Protein AF-A0A962PXT6-F1 (afdb_monomer_lite)

pLDDT: mean 88.49, std 9.6, range [44.69, 97.06]

Sequence (122 aa):
MESLTVADALELIRLNEEAMSTQFETWLTITFATIVSVFVGKHLINRVIKWLVTLLYLLASLMVVAMSIYLAENNARIITDLATRGVEVSGPVFAGIVAFILFISGVGTTIYFIHMDWEKTA

Foldseek 3Di:
DPPQDPVRLVVLLVVLVVVLVVLLVVLVVLLVVLLVCCVVCVVVDDPVNLVVSLVVNVVSLVVSVVSNVVSVVVNVVSQVVVVVVVDHDDDPVVVVVVSVVVSVVSSVVSNCSSPDDVVVVD

Radius of gyration: 19.48 Å; chains: 1; bounding box: 42×25×58 Å

Structure (mmCIF, N/CA/C/O backbone):
data_AF-A0A962PXT6-F1
#
_entry.id   AF-A0A962PXT6-F1
#
loop_
_atom_site.group_PDB
_atom_site.id
_atom_site.type_symbol
_atom_site.label_atom_id
_atom_site.label_alt_id
_atom_site.label_comp_id
_atom_site.label_asym_id
_atom_site.label_entity_id
_atom_site.label_seq_id
_atom_site.pdbx_PDB_ins_code
_atom_site.Cartn_x
_atom_site.Cartn_y
_atom_site.Cartn_z
_atom_site.occupancy
_atom_site.B_iso_or_equiv
_atom_site.auth_seq_id
_atom_site.auth_comp_id
_atom_site.auth_asym_id
_atom_site.auth_atom_id
_atom_site.pdbx_PDB_model_num
ATOM 1 N N . MET A 1 1 ? -9.715 13.659 30.406 1.00 44.69 1 MET A N 1
ATOM 2 C CA . MET A 1 1 ? -10.094 13.444 28.996 1.00 44.69 1 MET A CA 1
ATOM 3 C C . MET A 1 1 ? -11.588 13.215 28.994 1.00 44.69 1 MET A C 1
ATOM 5 O O . MET A 1 1 ? -12.024 12.348 29.741 1.00 44.69 1 MET A O 1
ATOM 9 N N . GLU A 1 2 ? -12.361 14.029 28.273 1.00 51.75 2 GLU A N 1
ATOM 10 C CA . GLU A 1 2 ? -13.769 13.704 28.008 1.00 51.75 2 GLU A CA 1
ATOM 11 C C . GLU A 1 2 ? -13.828 12.304 27.397 1.00 51.75 2 GLU A C 1
ATOM 13 O O . GLU A 1 2 ? -13.069 11.991 26.477 1.00 51.75 2 GLU A O 1
ATOM 18 N N . SER A 1 3 ? -14.657 11.428 27.961 1.00 65.31 3 SER A N 1
ATOM 19 C CA . SER A 1 3 ? -14.867 10.111 27.379 1.00 65.31 3 SER A CA 1
ATOM 20 C C . SER A 1 3 ? -15.574 10.303 26.041 1.00 65.31 3 SER A C 1
ATOM 22 O O . SER A 1 3 ? -16.706 10.784 26.031 1.00 65.31 3 SER A O 1
ATOM 24 N N . LEU A 1 4 ? -14.922 9.917 24.940 1.00 72.94 4 LEU A N 1
ATOM 25 C CA . LEU A 1 4 ? -15.546 9.840 23.613 1.00 72.94 4 LEU A CA 1
ATOM 26 C C . LEU A 1 4 ? -16.909 9.159 23.723 1.00 72.94 4 LEU A C 1
ATOM 28 O O . LEU A 1 4 ? -17.011 8.124 24.389 1.00 72.94 4 LEU A O 1
ATOM 32 N N . THR A 1 5 ? -17.950 9.701 23.097 1.00 86.56 5 THR A N 1
ATOM 33 C CA . THR A 1 5 ? -19.214 8.968 23.017 1.00 86.56 5 THR A CA 1
ATOM 34 C C . THR A 1 5 ? -19.040 7.758 22.092 1.00 86.56 5 THR A C 1
ATOM 36 O O . THR A 1 5 ? -18.107 7.696 21.290 1.00 86.56 5 THR A O 1
ATOM 39 N N . VAL A 1 6 ? -19.921 6.757 22.198 1.00 83.62 6 VAL A N 1
ATOM 40 C CA . VAL A 1 6 ? -19.869 5.582 21.302 1.00 83.62 6 VAL A CA 1
ATOM 41 C C . VAL A 1 6 ? -20.009 6.008 19.835 1.00 83.62 6 VAL A C 1
ATOM 43 O O . VAL A 1 6 ? -19.356 5.433 18.969 1.00 83.62 6 VAL A O 1
ATOM 46 N N . ALA A 1 7 ? -20.823 7.035 19.568 1.00 86.12 7 ALA A N 1
ATOM 47 C CA . ALA A 1 7 ? -20.987 7.596 18.232 1.00 86.12 7 ALA A CA 1
ATOM 48 C C . ALA A 1 7 ? -19.670 8.191 17.706 1.00 86.12 7 ALA A C 1
ATOM 50 O O . ALA A 1 7 ? -19.234 7.799 16.626 1.00 86.12 7 ALA A O 1
ATOM 51 N N . ASP A 1 8 ? -18.996 9.029 18.501 1.00 88.44 8 ASP A N 1
ATOM 52 C CA . ASP A 1 8 ? -17.722 9.654 18.107 1.00 88.44 8 ASP A CA 1
ATOM 53 C C . ASP A 1 8 ? -16.623 8.606 17.875 1.00 88.44 8 ASP A C 1
ATOM 55 O O . ASP A 1 8 ? -15.837 8.695 16.936 1.00 88.44 8 ASP A O 1
ATOM 59 N N . ALA A 1 9 ? -16.571 7.571 18.717 1.00 86.75 9 ALA A N 1
ATOM 60 C CA . ALA A 1 9 ? -15.597 6.491 18.587 1.00 86.75 9 ALA A CA 1
ATOM 61 C C . ALA A 1 9 ? -15.794 5.681 17.292 1.00 86.75 9 ALA A C 1
ATOM 63 O O . ALA A 1 9 ? -14.820 5.344 16.618 1.00 86.75 9 ALA A O 1
ATOM 64 N N . LEU A 1 10 ? -17.045 5.390 16.921 1.00 86.94 10 LEU A N 1
ATOM 65 C CA . LEU A 1 10 ? -17.363 4.718 15.658 1.00 86.94 10 LEU A CA 1
ATOM 66 C C . LEU A 1 10 ? -17.082 5.611 14.444 1.00 86.94 10 LEU A C 1
ATOM 68 O O . LEU A 1 10 ? -16.630 5.110 13.415 1.00 86.94 10 LEU A O 1
ATOM 72 N N . GLU A 1 11 ? -17.320 6.918 14.555 1.00 89.56 11 GLU A N 1
ATOM 73 C CA . GLU A 1 11 ? -16.974 7.884 13.511 1.00 89.56 11 GLU A CA 1
ATOM 74 C C . GLU A 1 11 ? -15.460 7.931 13.275 1.00 89.56 11 GLU A C 1
ATOM 76 O O . GLU A 1 11 ? -15.016 7.817 12.134 1.00 89.56 11 GLU A O 1
ATOM 81 N N . LEU A 1 12 ? -14.656 7.980 14.341 1.00 89.56 12 LEU A N 1
ATOM 82 C CA . LEU A 1 12 ? -13.194 7.935 14.244 1.00 89.56 12 LEU A CA 1
ATOM 83 C C . LEU A 1 12 ? -12.684 6.649 13.581 1.00 89.56 12 LEU A C 1
ATOM 85 O O . LEU A 1 12 ? -11.765 6.709 12.764 1.00 89.56 12 LEU A O 1
ATOM 89 N N . ILE A 1 13 ? -13.283 5.494 13.894 1.00 89.06 13 ILE A N 1
ATOM 90 C CA . ILE A 1 13 ? -12.936 4.226 13.234 1.00 89.06 13 ILE A CA 1
ATOM 91 C C . ILE A 1 13 ? -13.218 4.314 11.731 1.00 89.06 13 ILE A C 1
ATOM 93 O O . ILE A 1 13 ? -12.344 3.976 10.933 1.00 89.06 13 ILE A O 1
ATOM 97 N N . ARG A 1 14 ? -14.395 4.817 11.336 1.00 89.44 14 ARG A N 1
ATOM 98 C CA . ARG A 1 14 ? -14.772 4.962 9.920 1.00 89.44 14 ARG A CA 1
ATOM 99 C C . ARG A 1 14 ? -13.862 5.928 9.167 1.00 89.44 14 ARG A C 1
ATOM 101 O O . ARG A 1 14 ? -13.456 5.618 8.053 1.00 89.44 14 ARG A O 1
ATOM 108 N N . LEU A 1 15 ? -13.495 7.053 9.779 1.00 92.12 15 LEU A N 1
ATOM 109 C CA . LEU A 1 15 ? -12.545 8.004 9.193 1.00 92.12 15 LEU A CA 1
ATOM 110 C C . LEU A 1 15 ? -11.169 7.362 8.969 1.00 92.12 15 LEU A C 1
ATOM 112 O O . LEU A 1 15 ? -10.545 7.574 7.929 1.00 92.12 15 LEU A O 1
ATOM 116 N N . ASN A 1 16 ? -10.701 6.538 9.911 1.00 91.81 16 ASN A N 1
ATOM 117 C CA . ASN A 1 16 ? -9.449 5.802 9.745 1.00 91.81 16 ASN A CA 1
ATOM 118 C C . ASN A 1 16 ? -9.553 4.746 8.632 1.00 91.81 16 ASN A C 1
ATOM 120 O O . ASN A 1 16 ? -8.615 4.596 7.853 1.00 91.81 16 ASN A O 1
ATOM 124 N N . GLU A 1 17 ? -10.680 4.037 8.525 1.00 89.81 17 GLU A N 1
ATOM 125 C CA . GLU A 1 17 ? -10.930 3.073 7.443 1.00 89.81 17 GLU A CA 1
ATOM 126 C C . GLU A 1 17 ? -10.948 3.750 6.061 1.00 89.81 17 GLU A C 1
ATOM 128 O O . GLU A 1 17 ? -10.315 3.261 5.123 1.00 89.81 17 GLU A O 1
ATOM 133 N N . GLU A 1 18 ? -11.596 4.909 5.937 1.00 92.12 18 GLU A N 1
ATOM 134 C CA . GLU A 1 18 ? -11.613 5.708 4.706 1.00 92.12 18 GLU A CA 1
ATOM 135 C C . GLU A 1 18 ? -10.209 6.210 4.333 1.00 92.12 18 GLU A C 1
ATOM 137 O O . GLU A 1 18 ? -9.785 6.115 3.174 1.00 92.12 18 GLU A O 1
ATOM 142 N N . ALA A 1 19 ? -9.441 6.671 5.324 1.00 91.56 19 ALA A N 1
ATOM 143 C CA . ALA A 1 19 ? -8.055 7.075 5.128 1.00 91.56 19 ALA A CA 1
ATOM 144 C C . ALA A 1 19 ? -7.177 5.903 4.656 1.00 91.56 19 ALA A C 1
ATOM 146 O O . ALA A 1 19 ? -6.359 6.080 3.750 1.00 91.56 19 ALA A O 1
ATOM 147 N N . MET A 1 20 ? -7.362 4.702 5.215 1.00 90.88 20 MET A N 1
ATOM 148 C CA . MET A 1 20 ? -6.667 3.492 4.759 1.00 90.88 20 MET A CA 1
ATOM 149 C C . MET A 1 20 ? -7.029 3.143 3.309 1.00 90.88 20 MET A C 1
ATOM 151 O O . MET A 1 20 ? -6.130 2.859 2.515 1.00 90.88 20 MET A O 1
ATOM 155 N N . SER A 1 21 ? -8.312 3.213 2.936 1.00 91.38 21 SER A N 1
ATOM 156 C CA . SER A 1 21 ? -8.757 2.959 1.555 1.00 91.38 21 SER A CA 1
ATOM 157 C C . SER A 1 21 ? -8.122 3.942 0.571 1.00 91.38 21 SER A C 1
ATOM 159 O O . SER A 1 21 ? -7.539 3.537 -0.434 1.00 91.38 21 SER A O 1
ATOM 161 N N . THR A 1 22 ? -8.135 5.232 0.907 1.00 93.94 22 THR A N 1
ATOM 162 C CA . THR A 1 22 ? -7.550 6.297 0.077 1.00 93.94 22 THR A CA 1
ATOM 163 C C . THR A 1 22 ? -6.046 6.099 -0.132 1.00 93.94 22 THR A C 1
ATOM 165 O O . THR A 1 22 ? -5.523 6.268 -1.238 1.00 93.94 22 THR A O 1
ATOM 168 N N . GLN A 1 23 ? -5.320 5.711 0.919 1.00 92.25 23 GLN A N 1
ATOM 169 C CA . GLN A 1 23 ? -3.891 5.410 0.814 1.00 92.25 23 GLN A CA 1
ATOM 170 C C . GLN A 1 23 ? -3.624 4.196 -0.075 1.00 92.25 23 GLN A C 1
ATOM 172 O O . GLN A 1 23 ? -2.675 4.211 -0.862 1.00 92.25 23 GLN A O 1
ATOM 177 N N . PHE A 1 24 ? -4.463 3.165 0.017 1.00 92.62 24 PHE A N 1
ATOM 178 C CA . PHE A 1 24 ? -4.346 1.980 -0.822 1.00 92.62 24 PHE A CA 1
ATOM 179 C C . PHE A 1 24 ? -4.596 2.299 -2.306 1.00 92.62 24 PHE A C 1
ATOM 181 O O . PHE A 1 24 ? -3.816 1.889 -3.165 1.00 92.62 24 PHE A O 1
ATOM 188 N N . GLU A 1 25 ? -5.613 3.103 -2.619 1.00 94.12 25 GLU A N 1
ATOM 189 C CA . GLU A 1 25 ? -5.883 3.592 -3.980 1.00 94.12 25 GLU A CA 1
ATOM 190 C C . GLU A 1 25 ? -4.744 4.463 -4.527 1.00 94.12 25 GLU A C 1
ATOM 192 O O . GLU A 1 25 ? -4.327 4.329 -5.684 1.00 94.12 25 GLU A O 1
ATOM 197 N N . THR A 1 26 ? -4.178 5.320 -3.676 1.00 94.12 26 THR A N 1
ATOM 198 C CA . THR A 1 26 ? -3.000 6.129 -4.014 1.00 94.12 26 THR A CA 1
ATOM 199 C C . THR A 1 26 ? -1.805 5.232 -4.340 1.00 94.12 26 THR A C 1
ATOM 201 O O . THR A 1 26 ? -1.124 5.435 -5.347 1.00 94.12 26 THR A O 1
ATOM 204 N N . TRP A 1 27 ? -1.568 4.197 -3.532 1.00 96.00 27 TRP A N 1
ATOM 205 C CA . TRP A 1 27 ? -0.508 3.221 -3.770 1.00 96.00 27 TRP A CA 1
ATOM 206 C C . TRP A 1 27 ? -0.709 2.445 -5.079 1.00 96.00 27 TRP A C 1
ATOM 208 O O . TRP A 1 27 ? 0.248 2.285 -5.844 1.00 96.00 27 TRP A O 1
ATOM 218 N N . LEU A 1 28 ? -1.937 2.018 -5.392 1.00 94.69 28 LEU A N 1
ATOM 219 C CA . LEU A 1 28 ? -2.263 1.392 -6.679 1.00 94.69 28 LEU A CA 1
ATOM 220 C C . LEU A 1 28 ? -1.968 2.339 -7.847 1.00 94.69 28 LEU A C 1
ATOM 222 O O . LEU A 1 28 ? -1.364 1.931 -8.838 1.00 94.69 28 LEU A O 1
ATOM 226 N N . THR A 1 29 ? -2.322 3.615 -7.715 1.00 95.62 29 THR A N 1
ATOM 227 C CA . THR A 1 29 ? -2.055 4.636 -8.737 1.00 95.62 29 THR A CA 1
ATOM 228 C C . THR A 1 29 ? -0.556 4.807 -8.981 1.00 95.62 29 THR A C 1
ATOM 230 O O . THR A 1 29 ? -0.112 4.764 -10.128 1.00 95.62 29 THR A O 1
ATOM 233 N N . ILE A 1 30 ? 0.247 4.928 -7.916 1.00 94.25 30 ILE A N 1
ATOM 234 C CA . ILE A 1 30 ? 1.716 4.997 -8.005 1.00 94.25 30 ILE A CA 1
ATOM 235 C C . ILE A 1 30 ? 2.277 3.736 -8.669 1.00 94.25 30 ILE A C 1
ATOM 237 O O . ILE A 1 30 ? 3.161 3.821 -9.522 1.00 94.25 30 ILE A O 1
ATOM 241 N N . THR A 1 31 ? 1.748 2.569 -8.305 1.00 95.12 31 THR A N 1
ATOM 242 C CA . THR A 1 31 ? 2.136 1.264 -8.852 1.00 95.12 31 THR A CA 1
ATOM 243 C C . THR A 1 31 ? 1.910 1.209 -10.363 1.00 95.12 31 THR A C 1
ATOM 245 O O . THR A 1 31 ? 2.856 0.978 -11.120 1.00 95.12 31 THR A O 1
ATOM 248 N N . PHE A 1 32 ? 0.699 1.519 -10.833 1.00 94.44 32 PHE A N 1
ATOM 249 C CA . PHE A 1 32 ? 0.395 1.559 -12.264 1.00 94.44 32 PHE A CA 1
ATOM 250 C C . PHE A 1 32 ? 1.209 2.621 -13.006 1.00 94.44 32 PHE A C 1
ATOM 252 O O . PHE A 1 32 ? 1.771 2.330 -14.062 1.00 94.44 32 PHE A O 1
ATOM 259 N N . ALA A 1 33 ? 1.333 3.827 -12.447 1.00 94.88 33 ALA A N 1
ATOM 260 C CA . ALA A 1 33 ? 2.131 4.895 -13.040 1.00 94.88 33 ALA A CA 1
ATOM 261 C C . ALA A 1 33 ? 3.604 4.488 -13.193 1.00 94.88 33 ALA A C 1
ATOM 263 O O . ALA A 1 33 ? 4.216 4.767 -14.225 1.00 94.88 33 ALA A O 1
ATOM 264 N N . THR A 1 34 ? 4.160 3.779 -12.207 1.00 94.81 34 THR A N 1
ATOM 265 C CA . THR A 1 34 ? 5.533 3.259 -12.248 1.00 94.81 34 THR A CA 1
ATOM 266 C C . THR A 1 34 ? 5.689 2.226 -13.360 1.00 94.81 34 THR A C 1
ATOM 268 O O . THR A 1 34 ? 6.594 2.356 -14.182 1.00 94.81 34 THR A O 1
ATOM 271 N N . ILE A 1 35 ? 4.781 1.247 -13.449 1.00 93.56 35 ILE A N 1
ATOM 272 C CA . ILE A 1 35 ? 4.798 0.217 -14.501 1.00 93.56 35 ILE A CA 1
ATOM 273 C C . ILE A 1 35 ? 4.734 0.856 -15.895 1.00 93.56 35 ILE A C 1
ATOM 275 O O . ILE A 1 35 ? 5.562 0.550 -16.755 1.00 93.56 35 ILE A O 1
ATOM 279 N N . VAL A 1 36 ? 3.792 1.778 -16.115 1.00 93.44 36 VAL A N 1
ATOM 280 C CA . VAL A 1 36 ? 3.631 2.473 -17.402 1.00 93.44 36 VAL A CA 1
ATOM 281 C C . VAL A 1 36 ? 4.868 3.309 -17.733 1.00 93.44 36 VAL A C 1
ATOM 283 O O . VAL A 1 36 ? 5.366 3.244 -18.856 1.00 93.44 36 VAL A O 1
ATOM 286 N N . SER A 1 37 ? 5.412 4.0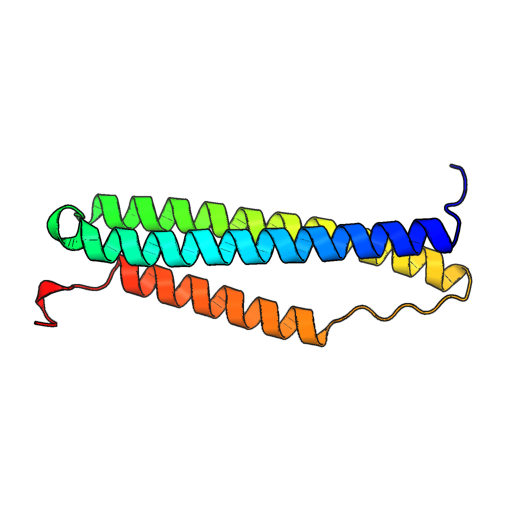48 -16.765 1.00 91.25 37 SER A N 1
ATOM 287 C CA . SER A 1 37 ? 6.592 4.899 -16.974 1.00 91.25 37 SER A CA 1
ATOM 288 C C . SER A 1 37 ? 7.834 4.084 -17.326 1.00 91.25 37 SER A C 1
ATOM 290 O O . SER A 1 37 ? 8.576 4.452 -18.237 1.00 91.25 37 SER A O 1
ATOM 292 N N . VAL A 1 38 ? 8.044 2.950 -16.652 1.00 91.31 38 VAL A N 1
ATOM 293 C CA . VAL A 1 38 ? 9.137 2.015 -16.956 1.00 91.31 38 VAL A CA 1
ATOM 294 C C . VAL A 1 38 ? 8.983 1.442 -18.360 1.00 91.31 38 VAL A C 1
ATOM 296 O O . VAL A 1 38 ? 9.959 1.372 -19.103 1.00 91.31 38 VAL A O 1
ATOM 299 N N . PHE A 1 39 ? 7.766 1.051 -18.739 1.00 89.62 39 PHE A N 1
ATOM 300 C CA . PHE A 1 39 ? 7.493 0.495 -20.059 1.00 89.62 39 PHE A CA 1
ATOM 301 C C . PHE A 1 39 ? 7.747 1.511 -21.182 1.00 89.62 39 PHE A C 1
ATOM 303 O O . PHE A 1 39 ? 8.445 1.205 -22.151 1.00 89.62 39 PHE A O 1
ATOM 310 N N . VAL A 1 40 ? 7.223 2.732 -21.044 1.00 89.94 40 VAL A N 1
ATOM 311 C CA . VAL A 1 40 ? 7.386 3.813 -22.031 1.00 89.94 40 VAL A CA 1
ATOM 312 C C . VAL A 1 40 ? 8.848 4.268 -22.107 1.00 89.94 40 VAL A C 1
ATOM 314 O O . VAL A 1 40 ? 9.407 4.428 -23.194 1.00 89.94 40 VAL A O 1
ATOM 317 N N . GLY A 1 41 ? 9.500 4.421 -20.954 1.00 85.81 41 GLY A N 1
ATOM 318 C CA . GLY A 1 41 ? 10.882 4.877 -20.823 1.00 85.81 41 GLY A CA 1
ATOM 319 C C . GLY A 1 41 ? 11.943 3.788 -20.983 1.00 85.81 41 GLY A C 1
ATOM 320 O O . GLY A 1 41 ? 13.114 4.061 -20.726 1.00 85.81 41 GLY A O 1
ATOM 321 N N . LYS A 1 42 ? 11.585 2.565 -21.403 1.00 85.69 42 LYS A N 1
ATOM 322 C CA . LYS A 1 42 ? 12.481 1.391 -21.383 1.00 85.69 42 LYS A CA 1
ATOM 323 C C . LYS A 1 42 ? 13.833 1.587 -22.083 1.00 85.69 42 LYS A C 1
ATOM 325 O O . LYS A 1 42 ? 14.811 0.970 -21.689 1.00 85.69 42 LYS A O 1
ATOM 330 N N . HIS A 1 43 ? 13.893 2.462 -23.087 1.00 84.31 43 HIS A N 1
ATOM 331 C CA . HIS A 1 43 ? 15.101 2.779 -23.857 1.00 84.31 43 HIS A CA 1
ATOM 332 C C . HIS A 1 43 ? 16.029 3.802 -23.169 1.00 84.31 43 HIS A C 1
ATOM 334 O O . HIS A 1 43 ? 17.189 3.930 -23.546 1.00 84.31 43 HIS A O 1
ATOM 340 N N . LEU A 1 44 ? 15.533 4.530 -22.163 1.00 83.62 44 LEU A N 1
ATOM 341 C CA . LEU A 1 44 ? 16.283 5.530 -21.388 1.00 83.62 44 LEU A CA 1
ATOM 342 C C . LEU A 1 44 ? 16.764 4.979 -20.038 1.00 83.62 44 LEU A C 1
ATOM 344 O O . LEU A 1 44 ? 17.629 5.566 -19.387 1.00 83.62 44 LEU A O 1
ATOM 348 N N . ILE A 1 45 ? 16.189 3.861 -19.592 1.00 84.12 45 ILE A N 1
ATOM 349 C CA . ILE A 1 45 ? 16.414 3.299 -18.263 1.00 84.12 45 ILE A CA 1
ATOM 350 C C . ILE A 1 45 ? 17.638 2.375 -18.282 1.00 84.12 45 ILE A C 1
ATOM 352 O O . ILE A 1 45 ? 17.581 1.217 -18.690 1.00 84.12 45 ILE A O 1
ATOM 356 N N . ASN A 1 46 ? 18.761 2.884 -17.774 1.00 88.62 46 ASN A N 1
ATOM 357 C CA . ASN A 1 46 ? 19.942 2.070 -17.493 1.00 88.62 46 ASN A CA 1
ATOM 358 C C . ASN A 1 46 ? 19.827 1.356 -16.128 1.00 88.62 46 ASN A C 1
ATOM 360 O O . ASN A 1 46 ? 18.925 1.619 -15.330 1.00 88.62 46 ASN A O 1
ATOM 364 N N . ARG A 1 47 ? 20.776 0.463 -15.824 1.00 89.62 47 ARG A N 1
ATOM 365 C CA . ARG A 1 47 ? 20.771 -0.337 -14.584 1.00 89.62 47 ARG A CA 1
ATOM 366 C C . ARG A 1 47 ? 20.725 0.505 -13.303 1.00 89.62 47 ARG A C 1
ATOM 368 O O . ARG A 1 47 ? 20.089 0.086 -12.342 1.00 89.62 47 ARG A O 1
ATOM 375 N N . VAL A 1 48 ? 21.388 1.662 -13.277 1.00 92.25 48 VAL A N 1
ATOM 376 C CA . VAL A 1 48 ? 21.396 2.555 -12.105 1.00 92.25 48 VAL A CA 1
ATOM 377 C C . VAL A 1 48 ? 20.013 3.171 -11.908 1.00 92.25 48 VAL A C 1
ATOM 379 O O . VAL A 1 48 ? 19.485 3.146 -10.800 1.00 92.25 48 VAL A O 1
ATOM 382 N N . ILE A 1 49 ? 19.387 3.642 -12.990 1.00 91.69 49 ILE A N 1
ATOM 383 C CA . ILE A 1 49 ? 18.033 4.204 -12.955 1.00 91.69 49 ILE A CA 1
ATOM 384 C C . ILE A 1 49 ? 17.014 3.145 -12.519 1.00 91.69 49 ILE A C 1
ATOM 386 O O . ILE A 1 49 ? 16.169 3.456 -11.685 1.00 91.69 49 ILE A O 1
ATOM 390 N N . LYS A 1 50 ? 17.129 1.887 -12.983 1.00 92.44 50 LYS A N 1
ATOM 391 C CA . LYS A 1 50 ? 16.278 0.774 -12.507 1.00 92.44 50 LYS A CA 1
ATOM 392 C C . LYS A 1 50 ? 16.302 0.675 -10.978 1.00 92.44 50 LYS A C 1
ATOM 394 O O . LYS A 1 50 ? 15.254 0.674 -10.346 1.00 92.44 50 LYS A O 1
ATOM 399 N N . TRP A 1 51 ? 17.493 0.663 -10.375 1.00 95.31 51 TRP A N 1
ATOM 400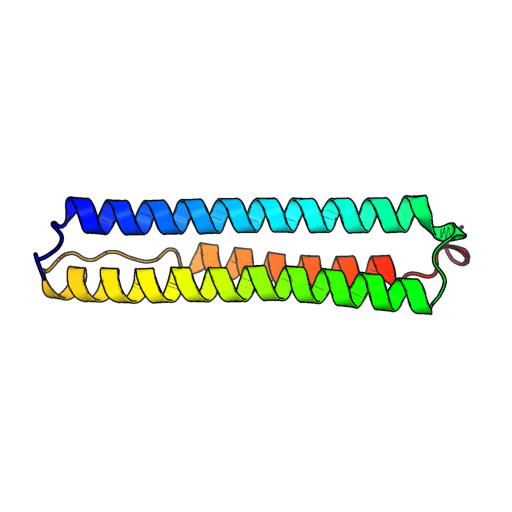 C CA . TRP A 1 51 ? 17.630 0.589 -8.918 1.00 95.31 51 TRP A CA 1
ATOM 401 C C . TRP A 1 51 ? 17.106 1.825 -8.187 1.00 95.31 51 TRP A C 1
ATOM 403 O O . TRP A 1 51 ? 16.494 1.675 -7.133 1.00 95.31 51 TRP A O 1
ATOM 413 N N . LEU A 1 52 ? 17.304 3.027 -8.736 1.00 94.38 52 LEU A N 1
ATOM 414 C CA . LEU A 1 52 ? 16.755 4.254 -8.151 1.00 94.38 52 LEU A CA 1
ATOM 415 C C . LEU A 1 52 ? 15.222 4.246 -8.157 1.00 94.38 52 LEU A C 1
ATOM 417 O O . LEU A 1 52 ? 14.611 4.559 -7.138 1.00 94.38 52 LEU A O 1
ATOM 421 N N . VAL A 1 53 ? 14.601 3.835 -9.267 1.00 94.00 53 VAL A N 1
ATOM 422 C CA . VAL A 1 53 ? 13.140 3.696 -9.371 1.00 94.00 53 VAL A CA 1
ATOM 423 C C . VAL A 1 53 ? 12.632 2.635 -8.395 1.00 94.00 53 VAL A C 1
ATOM 425 O O . VAL A 1 53 ? 11.681 2.897 -7.663 1.00 94.00 53 VAL A O 1
ATOM 428 N N . THR A 1 54 ? 13.298 1.479 -8.311 1.00 96.25 54 THR A N 1
ATOM 429 C CA . THR A 1 54 ? 12.974 0.432 -7.329 1.00 96.25 54 THR A CA 1
ATOM 430 C C . THR A 1 54 ? 13.048 0.960 -5.899 1.00 96.25 54 THR A C 1
ATOM 432 O O . THR A 1 54 ? 12.126 0.731 -5.121 1.00 96.25 54 THR A O 1
ATOM 435 N N . LEU A 1 55 ? 14.103 1.698 -5.542 1.00 97.00 55 LEU A N 1
ATOM 436 C CA . LEU A 1 55 ? 14.259 2.260 -4.200 1.00 97.00 55 LEU A CA 1
ATOM 437 C C . LEU A 1 55 ? 13.155 3.273 -3.878 1.00 97.00 55 LEU A C 1
ATOM 439 O O . LEU A 1 55 ? 12.551 3.190 -2.812 1.00 97.00 55 LEU A O 1
ATOM 443 N N . LEU A 1 56 ? 12.861 4.199 -4.794 1.00 95.44 56 LEU A N 1
ATOM 444 C CA . LEU A 1 56 ? 11.788 5.183 -4.614 1.00 95.44 56 LEU A CA 1
ATOM 445 C C . LEU A 1 56 ? 10.424 4.505 -4.456 1.00 95.44 56 LEU A C 1
ATOM 447 O O . LEU A 1 56 ? 9.658 4.861 -3.561 1.00 95.44 56 LEU A O 1
ATOM 451 N N . TYR A 1 57 ? 10.143 3.497 -5.280 1.00 96.44 57 TYR A N 1
ATOM 452 C CA . TYR A 1 57 ? 8.905 2.730 -5.207 1.00 96.44 57 TYR A CA 1
ATOM 453 C C . TYR A 1 57 ? 8.782 1.947 -3.891 1.00 96.44 57 TYR A C 1
ATOM 455 O O . TYR A 1 57 ? 7.717 1.940 -3.269 1.00 96.44 57 TYR A O 1
ATOM 463 N N . LEU A 1 58 ? 9.872 1.333 -3.420 1.00 96.81 58 LEU A N 1
ATOM 464 C CA . LEU A 1 58 ? 9.913 0.640 -2.131 1.00 96.81 58 LEU A CA 1
ATOM 465 C C . LEU A 1 58 ? 9.719 1.597 -0.952 1.00 96.81 58 LEU A C 1
ATOM 467 O O . LEU A 1 58 ? 8.985 1.261 -0.029 1.00 96.81 58 LEU A O 1
ATOM 471 N N . LEU A 1 59 ? 10.321 2.789 -0.984 1.00 96.50 59 LEU A N 1
ATOM 472 C CA . LEU A 1 59 ? 10.126 3.810 0.051 1.00 96.50 59 LEU A CA 1
ATOM 473 C C . LEU A 1 59 ? 8.676 4.307 0.093 1.00 96.50 59 LEU A C 1
ATOM 475 O O . LEU A 1 59 ? 8.095 4.403 1.172 1.00 96.50 59 LEU A O 1
ATOM 479 N N . ALA A 1 60 ? 8.068 4.562 -1.069 1.00 94.12 60 ALA A N 1
ATOM 480 C CA . ALA A 1 60 ? 6.654 4.923 -1.155 1.00 94.12 60 ALA A CA 1
ATOM 481 C C . ALA A 1 60 ? 5.750 3.800 -0.617 1.00 94.12 60 ALA A C 1
ATOM 483 O O . ALA A 1 60 ? 4.835 4.052 0.163 1.00 94.12 60 ALA A O 1
ATOM 484 N N . SER A 1 61 ? 6.049 2.549 -0.974 1.00 95.62 61 SER A N 1
ATOM 485 C CA . SER A 1 61 ? 5.318 1.369 -0.496 1.00 95.62 61 SER A CA 1
ATOM 486 C C . SER A 1 61 ? 5.468 1.179 1.020 1.00 95.62 61 SER A C 1
ATOM 488 O O . SER A 1 61 ? 4.489 0.903 1.709 1.00 95.62 61 SER A O 1
ATOM 490 N N . LEU A 1 62 ? 6.669 1.389 1.566 1.00 95.25 62 LEU A N 1
ATOM 491 C CA . LEU A 1 62 ? 6.929 1.325 3.005 1.00 95.25 62 LEU A CA 1
ATOM 492 C C . LEU A 1 62 ? 6.152 2.399 3.772 1.00 95.25 62 LEU A C 1
ATOM 494 O O . LEU A 1 62 ? 5.600 2.104 4.828 1.00 95.25 62 LEU A O 1
ATOM 498 N N . MET A 1 63 ? 6.077 3.621 3.238 1.00 93.88 63 MET A N 1
ATOM 499 C CA . MET A 1 63 ? 5.301 4.705 3.845 1.00 93.88 63 MET A CA 1
ATOM 500 C C . MET A 1 63 ? 3.816 4.337 3.966 1.00 93.88 63 MET A C 1
ATOM 502 O O . MET A 1 63 ? 3.218 4.539 5.019 1.00 93.88 63 MET A O 1
ATOM 506 N N . VAL A 1 64 ? 3.233 3.740 2.921 1.00 92.75 64 VAL A N 1
ATOM 507 C CA . VAL A 1 64 ? 1.830 3.285 2.919 1.00 92.75 64 VAL A CA 1
ATOM 508 C C . VAL A 1 64 ? 1.597 2.213 3.986 1.00 92.75 64 VAL A C 1
ATOM 510 O O . VAL A 1 64 ? 0.617 2.279 4.728 1.00 92.75 64 VAL A O 1
ATOM 513 N N . VAL A 1 65 ? 2.520 1.257 4.119 1.00 92.12 65 VAL A N 1
ATOM 514 C CA . VAL A 1 65 ? 2.452 0.228 5.171 1.00 92.12 65 VAL A CA 1
ATOM 515 C C . VAL A 1 65 ? 2.566 0.851 6.559 1.00 92.12 65 VAL A C 1
ATOM 517 O O . VAL A 1 65 ? 1.762 0.531 7.430 1.00 92.12 65 VAL A O 1
ATOM 520 N N . ALA A 1 66 ? 3.521 1.759 6.773 1.00 93.69 66 ALA A N 1
ATOM 521 C CA . ALA A 1 66 ? 3.722 2.415 8.062 1.00 93.69 66 ALA A CA 1
ATOM 522 C C . ALA A 1 66 ? 2.472 3.186 8.510 1.00 93.69 66 ALA A C 1
ATOM 524 O O . ALA A 1 66 ? 2.041 3.057 9.656 1.00 93.69 66 ALA A O 1
ATOM 525 N N . MET A 1 67 ? 1.845 3.930 7.597 1.00 92.62 67 MET A N 1
ATOM 526 C CA . MET A 1 67 ? 0.619 4.666 7.898 1.00 92.62 67 MET A CA 1
ATOM 527 C C . MET A 1 67 ? -0.587 3.741 8.103 1.00 92.62 67 MET A C 1
ATOM 529 O O . MET A 1 67 ? -1.396 3.991 8.994 1.00 92.62 67 MET A O 1
ATOM 533 N N . SER A 1 68 ? -0.678 2.639 7.355 1.00 90.44 68 SER A N 1
ATOM 534 C CA . SER A 1 68 ? -1.712 1.616 7.567 1.00 90.44 68 SER A CA 1
ATOM 535 C C . SER A 1 68 ? -1.590 0.962 8.946 1.00 90.44 68 SER A C 1
ATOM 537 O O . SER A 1 68 ? -2.596 0.778 9.625 1.00 90.44 68 SER A O 1
ATOM 539 N N . ILE A 1 69 ? -0.364 0.657 9.391 1.00 91.88 69 ILE A N 1
ATOM 540 C CA . ILE A 1 69 ? -0.092 0.135 10.740 1.00 91.88 69 ILE A CA 1
ATOM 541 C C . ILE A 1 69 ? -0.497 1.165 11.796 1.00 91.88 69 ILE A C 1
ATOM 543 O O . ILE A 1 69 ? -1.216 0.821 12.728 1.00 91.88 69 ILE A O 1
ATOM 547 N N . TYR A 1 70 ? -0.100 2.429 11.629 1.00 92.81 70 TYR A N 1
ATOM 548 C CA . TYR A 1 70 ? -0.456 3.503 12.558 1.00 92.81 70 TYR A CA 1
ATOM 549 C C . TYR A 1 70 ? -1.978 3.647 12.735 1.00 92.81 70 TYR A C 1
ATOM 551 O O . TYR A 1 70 ? -2.473 3.714 13.862 1.00 92.81 70 TYR A O 1
ATOM 559 N N . LEU A 1 71 ? -2.736 3.645 11.633 1.00 90.62 71 LEU A N 1
ATOM 560 C CA . LEU A 1 71 ? -4.200 3.731 11.671 1.00 90.62 71 LEU A CA 1
ATOM 561 C C . LEU A 1 71 ? -4.834 2.472 12.280 1.00 90.62 71 LEU A C 1
ATOM 563 O O . LEU A 1 71 ? -5.759 2.581 13.086 1.00 90.62 71 LEU A O 1
ATOM 567 N N . ALA A 1 72 ? -4.309 1.285 11.963 1.00 88.75 72 ALA A N 1
ATOM 568 C CA . ALA A 1 72 ? -4.777 0.027 12.538 1.00 88.75 72 ALA A CA 1
ATOM 569 C C . ALA A 1 72 ? -4.539 -0.048 14.056 1.00 88.75 72 ALA A C 1
ATOM 571 O O . ALA A 1 72 ? -5.431 -0.464 14.798 1.00 88.75 72 ALA A O 1
ATOM 572 N N . GLU A 1 73 ? -3.376 0.396 14.540 1.00 90.88 73 GLU A N 1
ATOM 573 C CA . GLU A 1 73 ? -3.081 0.487 15.973 1.00 90.88 73 GLU A CA 1
ATOM 574 C C . GLU A 1 73 ? -4.016 1.469 16.684 1.00 90.88 73 GLU A C 1
ATOM 576 O O . GLU A 1 73 ? -4.489 1.185 17.787 1.00 90.88 73 GLU A O 1
ATOM 581 N N . ASN A 1 74 ? -4.316 2.609 16.056 1.00 89.50 74 ASN A N 1
ATOM 582 C CA . ASN A 1 74 ? -5.258 3.580 16.603 1.00 89.50 74 ASN A CA 1
ATOM 583 C C . ASN A 1 74 ? -6.673 2.984 16.710 1.00 89.50 74 ASN A C 1
ATOM 585 O O . ASN A 1 74 ? -7.297 3.054 17.770 1.00 89.50 74 ASN A O 1
ATOM 589 N N . ASN A 1 75 ? -7.142 2.299 15.663 1.00 90.00 75 ASN A N 1
ATOM 590 C CA . ASN A 1 75 ? -8.424 1.590 15.678 1.00 90.00 75 ASN A CA 1
ATOM 591 C C . ASN A 1 75 ? -8.471 0.507 16.759 1.00 90.00 75 ASN A C 1
ATOM 593 O O . ASN A 1 75 ? -9.452 0.427 17.493 1.00 90.00 75 ASN A O 1
ATOM 597 N N . ALA A 1 76 ? -7.410 -0.287 16.921 1.00 89.06 76 ALA A N 1
ATOM 598 C CA . ALA A 1 76 ? -7.351 -1.326 17.948 1.00 89.06 76 ALA A CA 1
ATOM 599 C C . ALA A 1 76 ? -7.502 -0.752 19.369 1.00 89.06 76 ALA A C 1
ATOM 601 O O . ALA A 1 76 ? -8.192 -1.340 20.207 1.00 89.06 76 ALA A O 1
ATOM 602 N N . ARG A 1 77 ? -6.916 0.424 19.638 1.00 89.50 77 ARG A N 1
ATOM 603 C CA . ARG A 1 77 ? -7.079 1.129 20.921 1.00 89.50 77 ARG A CA 1
ATOM 604 C C . ARG A 1 77 ? -8.524 1.571 21.146 1.00 89.50 77 ARG A C 1
ATOM 606 O O . ARG A 1 77 ? -9.054 1.335 22.229 1.00 89.50 77 ARG A O 1
ATOM 613 N N . ILE A 1 78 ? -9.164 2.157 20.132 1.00 88.25 78 ILE A N 1
ATOM 614 C CA . ILE A 1 78 ? -10.566 2.604 20.210 1.00 88.25 78 ILE A CA 1
ATOM 615 C C . ILE A 1 78 ? -11.506 1.407 20.408 1.00 88.25 78 ILE A C 1
ATOM 617 O O . ILE A 1 78 ? -12.374 1.442 21.276 1.00 88.25 78 ILE A O 1
ATOM 621 N N . ILE A 1 79 ? -11.301 0.319 19.662 1.00 88.44 79 ILE A N 1
ATOM 622 C CA . ILE A 1 79 ? -12.087 -0.917 19.791 1.00 88.44 79 ILE A CA 1
ATOM 623 C C . ILE A 1 79 ? -11.942 -1.509 21.197 1.00 88.44 79 ILE A C 1
ATOM 625 O O . ILE A 1 79 ? -12.931 -1.946 21.780 1.00 88.44 79 ILE A O 1
ATOM 629 N N . THR A 1 80 ? -10.735 -1.489 21.770 1.00 88.88 80 THR A N 1
ATOM 630 C CA . THR A 1 80 ? -10.505 -1.975 23.140 1.00 88.88 80 THR A CA 1
ATOM 631 C C . THR A 1 80 ? -11.278 -1.140 24.165 1.00 88.88 80 THR A C 1
ATOM 633 O O . THR A 1 80 ? -11.924 -1.707 25.042 1.00 88.88 80 THR A O 1
ATOM 636 N N . ASP A 1 81 ? -11.271 0.191 24.042 1.00 87.56 81 ASP A N 1
ATOM 637 C CA . ASP A 1 81 ? -12.059 1.077 24.913 1.00 87.56 81 ASP A CA 1
ATOM 638 C C . ASP A 1 81 ? -13.572 0.826 24.759 1.00 87.56 81 ASP A C 1
ATOM 640 O O . ASP A 1 81 ? -14.282 0.685 25.754 1.00 87.56 81 ASP A O 1
ATOM 644 N N . LEU A 1 82 ? -14.068 0.652 23.531 1.00 87.31 82 LEU A N 1
ATOM 645 C CA . LEU A 1 82 ? -15.470 0.304 23.264 1.00 87.31 82 LEU A CA 1
ATOM 646 C C . LEU A 1 82 ? -15.875 -1.055 23.856 1.00 87.31 82 LEU A C 1
ATOM 648 O O . LEU A 1 82 ? -16.959 -1.170 24.436 1.00 87.31 82 LEU A O 1
ATOM 652 N N . ALA A 1 83 ? -14.993 -2.054 23.799 1.00 88.56 83 ALA A N 1
ATOM 653 C CA . ALA A 1 83 ? -15.235 -3.369 24.385 1.00 88.56 83 ALA A CA 1
ATOM 654 C C . ALA A 1 83 ? -15.404 -3.295 25.912 1.00 88.56 83 ALA A C 1
ATOM 656 O O . ALA A 1 83 ? -16.285 -3.955 26.463 1.00 88.56 83 ALA A O 1
ATOM 657 N N . THR A 1 84 ? -14.647 -2.431 26.606 1.00 88.25 84 THR A N 1
ATOM 658 C CA . THR A 1 84 ? -14.838 -2.212 28.058 1.00 88.25 84 THR A CA 1
ATOM 659 C C . THR A 1 84 ? -16.201 -1.609 28.406 1.00 88.25 84 THR A C 1
ATOM 661 O O . THR A 1 84 ? -16.669 -1.742 29.535 1.00 88.25 84 THR A O 1
ATOM 664 N N . ARG A 1 85 ? -16.864 -0.987 27.426 1.00 86.62 85 ARG A N 1
ATOM 665 C CA . ARG A 1 85 ? -18.201 -0.389 27.540 1.00 86.62 85 ARG A CA 1
ATOM 666 C C . ARG A 1 85 ? -19.310 -1.316 27.029 1.00 86.62 85 ARG A C 1
ATOM 668 O O . ARG A 1 85 ? -20.455 -0.886 26.927 1.00 86.62 85 ARG A O 1
ATOM 675 N N . GLY A 1 86 ? -18.981 -2.570 26.711 1.00 86.44 86 GLY A N 1
ATOM 676 C CA . GLY A 1 86 ? -19.929 -3.579 26.238 1.00 86.44 86 GLY A CA 1
ATOM 677 C C . GLY A 1 86 ? -20.316 -3.453 24.762 1.00 86.44 86 GLY A C 1
ATOM 678 O O . GLY A 1 86 ? -21.308 -4.050 24.352 1.00 86.44 86 GLY A O 1
ATOM 679 N N . VAL A 1 87 ? -19.570 -2.682 23.964 1.00 86.81 87 VAL A N 1
ATOM 680 C CA . VAL A 1 87 ? -19.787 -2.562 22.516 1.00 86.81 87 VAL A CA 1
ATOM 681 C C . VAL A 1 87 ? -18.762 -3.427 21.790 1.00 86.81 87 VAL A C 1
ATOM 683 O O . VAL A 1 87 ? -17.573 -3.114 21.769 1.00 86.81 87 VAL A O 1
ATOM 686 N N . GLU A 1 88 ? -19.223 -4.514 21.176 1.00 83.12 88 GLU A N 1
ATOM 687 C CA . GLU A 1 88 ? -18.373 -5.383 20.362 1.00 83.12 88 GLU A CA 1
ATOM 688 C C . GLU A 1 88 ? -18.288 -4.854 18.926 1.00 83.12 88 GLU A C 1
ATOM 690 O O . GLU A 1 88 ? -19.282 -4.800 18.203 1.00 83.12 88 GLU A O 1
ATOM 695 N N . VAL A 1 89 ? -17.082 -4.468 18.504 1.00 82.06 89 VAL A N 1
ATOM 696 C CA . VAL A 1 89 ? -16.784 -4.068 17.124 1.00 82.06 89 VAL A CA 1
ATOM 697 C C . VAL A 1 89 ? -15.767 -5.049 16.556 1.00 82.06 89 VAL A C 1
ATO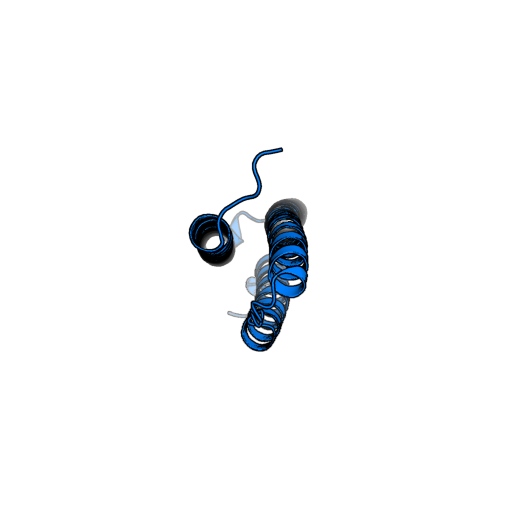M 699 O O . VAL A 1 89 ? -14.633 -5.126 17.028 1.00 82.06 89 VAL A O 1
ATOM 702 N N . SER A 1 90 ? -16.160 -5.812 15.537 1.00 77.88 90 SER A N 1
ATOM 703 C CA . SER A 1 90 ? -15.243 -6.709 14.833 1.00 77.88 90 SER A CA 1
ATOM 704 C C . SER A 1 90 ? -14.478 -5.948 13.753 1.00 77.88 90 SER A C 1
ATOM 706 O O . SER A 1 90 ? -15.090 -5.404 12.834 1.00 77.88 90 SER A O 1
ATOM 708 N N . GLY A 1 91 ? -13.147 -5.958 13.820 1.00 75.88 91 GLY A N 1
ATOM 709 C CA . GLY A 1 91 ? -12.314 -5.446 12.731 1.00 75.88 91 GLY A CA 1
ATOM 710 C C . GLY A 1 91 ? -12.405 -6.332 11.474 1.00 75.88 91 GLY A C 1
ATOM 711 O O . GLY A 1 91 ? -12.526 -7.556 11.596 1.00 75.88 91 GLY A O 1
ATOM 712 N N . PRO A 1 92 ? -12.305 -5.767 10.256 1.00 81.88 92 PRO A N 1
ATOM 713 C CA . PRO A 1 92 ? -12.424 -6.511 9.000 1.00 81.88 92 PRO A CA 1
ATOM 714 C C . PRO A 1 92 ? -11.136 -7.288 8.647 1.00 81.88 92 PRO A C 1
ATOM 716 O O . PRO A 1 92 ? -10.490 -7.043 7.628 1.00 81.88 92 PRO A O 1
ATOM 719 N N . VAL A 1 93 ? -10.754 -8.264 9.480 1.00 83.12 93 VAL A N 1
ATOM 720 C CA . VAL A 1 93 ? -9.477 -9.006 9.380 1.00 83.12 93 VAL A CA 1
ATOM 721 C C . VAL A 1 93 ? -9.288 -9.672 8.015 1.00 83.12 93 VAL A C 1
ATOM 723 O O . VAL A 1 93 ? -8.204 -9.603 7.438 1.00 83.12 93 VAL A O 1
ATOM 726 N N . PHE A 1 94 ? -10.342 -10.284 7.467 1.00 84.88 94 PHE A N 1
ATOM 727 C CA . PHE A 1 94 ? -10.273 -10.936 6.157 1.00 84.88 94 PHE A CA 1
ATOM 728 C C . PHE A 1 94 ? -9.930 -9.946 5.034 1.00 84.88 94 PHE A C 1
ATOM 730 O O . PHE A 1 94 ? -9.051 -10.225 4.220 1.00 84.88 94 PHE A O 1
ATOM 737 N N . ALA A 1 95 ? -10.567 -8.769 5.022 1.00 87.25 95 ALA A N 1
ATOM 738 C CA . ALA A 1 95 ? -10.270 -7.725 4.044 1.00 87.25 95 ALA A CA 1
ATOM 739 C C . ALA A 1 95 ? -8.818 -7.239 4.176 1.00 87.25 95 ALA A C 1
ATOM 741 O O . ALA A 1 95 ? -8.128 -7.093 3.169 1.00 87.25 95 ALA A O 1
ATOM 742 N N . GLY A 1 96 ? -8.328 -7.086 5.412 1.00 86.75 96 GLY A N 1
ATOM 743 C CA . GLY A 1 96 ? -6.929 -6.749 5.684 1.00 86.75 96 GLY A CA 1
ATOM 744 C C . GLY A 1 96 ? -5.939 -7.776 5.121 1.00 86.75 96 GLY A C 1
ATOM 745 O O . GLY A 1 96 ? -4.953 -7.396 4.492 1.00 86.75 96 GLY A O 1
ATOM 746 N N . ILE A 1 97 ? -6.219 -9.075 5.271 1.00 89.94 97 ILE A N 1
ATOM 747 C CA . ILE A 1 97 ? -5.376 -10.152 4.720 1.00 89.94 97 ILE A CA 1
ATOM 748 C C . ILE A 1 97 ? -5.347 -10.098 3.189 1.00 89.94 97 ILE A C 1
ATOM 750 O O . ILE A 1 97 ? -4.272 -10.169 2.591 1.00 89.94 97 ILE A O 1
ATOM 754 N N . VAL A 1 98 ? -6.509 -9.955 2.545 1.00 93.31 98 VAL A N 1
ATOM 755 C CA . VAL A 1 98 ? -6.602 -9.873 1.078 1.00 93.31 98 VAL A CA 1
ATOM 756 C C . VAL A 1 98 ? -5.854 -8.645 0.553 1.00 93.31 98 VAL A C 1
ATOM 758 O O . VAL A 1 98 ? -5.076 -8.765 -0.394 1.00 93.31 98 VAL A O 1
ATOM 761 N N . ALA A 1 99 ? -6.025 -7.487 1.197 1.00 89.25 99 ALA A N 1
ATOM 762 C CA . ALA A 1 99 ? -5.310 -6.262 0.847 1.00 89.25 99 ALA A CA 1
ATOM 763 C C . ALA A 1 99 ? -3.789 -6.422 1.001 1.00 89.25 99 ALA A C 1
ATOM 765 O O . ALA A 1 99 ? -3.033 -5.992 0.132 1.00 89.25 99 ALA A O 1
ATOM 766 N N . PHE A 1 100 ? -3.329 -7.103 2.054 1.00 91.12 100 PHE A N 1
ATOM 767 C CA . PHE A 1 100 ? -1.908 -7.3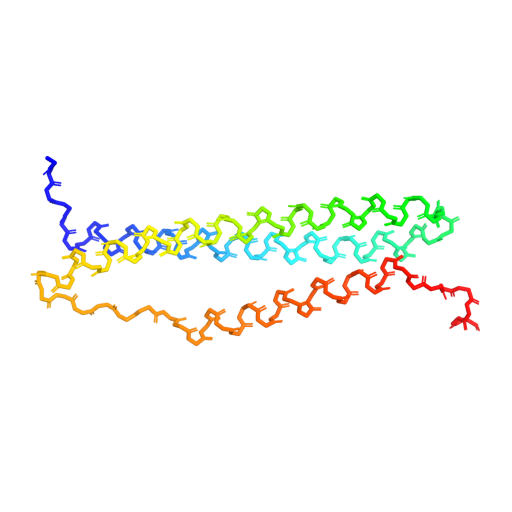71 2.266 1.00 91.12 100 PHE A CA 1
ATOM 768 C C . PHE A 1 100 ? -1.318 -8.303 1.199 1.00 91.12 100 PHE A C 1
ATOM 770 O O . PHE A 1 100 ? -0.245 -8.028 0.663 1.00 91.12 100 PHE A O 1
ATOM 777 N N . ILE A 1 101 ? -2.025 -9.374 0.826 1.00 95.06 101 ILE A N 1
ATOM 778 C CA . ILE A 1 101 ? -1.599 -10.266 -0.266 1.00 95.06 101 ILE A CA 1
ATOM 779 C C . ILE A 1 101 ? -1.495 -9.488 -1.581 1.00 95.06 101 ILE A C 1
ATOM 781 O O . ILE A 1 101 ? -0.508 -9.631 -2.308 1.00 95.06 101 ILE A O 1
ATOM 785 N N . LEU A 1 102 ? -2.486 -8.642 -1.876 1.00 94.19 102 LEU A N 1
ATOM 786 C CA . LEU A 1 102 ? -2.485 -7.795 -3.065 1.00 94.19 102 LEU A CA 1
ATOM 787 C C . LEU A 1 102 ? -1.318 -6.801 -3.042 1.00 94.19 102 LEU A C 1
ATOM 789 O O . LEU A 1 102 ? -0.649 -6.630 -4.060 1.00 94.19 102 LEU A O 1
ATOM 793 N N . PHE A 1 103 ? -1.023 -6.213 -1.883 1.00 94.62 103 PHE A N 1
ATOM 794 C CA . PHE A 1 103 ? 0.113 -5.319 -1.693 1.00 94.62 103 PHE A CA 1
ATOM 795 C C . PHE A 1 103 ? 1.442 -6.012 -2.017 1.00 94.62 103 PHE A C 1
ATOM 797 O O . PHE A 1 103 ? 2.191 -5.546 -2.876 1.00 94.62 103 PHE A O 1
ATOM 804 N N . ILE A 1 104 ? 1.716 -7.168 -1.403 1.00 95.62 104 ILE A N 1
ATOM 805 C CA . ILE A 1 104 ? 2.950 -7.933 -1.649 1.00 95.62 104 ILE A CA 1
ATOM 806 C C . ILE A 1 104 ? 3.060 -8.345 -3.122 1.00 95.62 104 ILE A C 1
ATOM 808 O O . ILE A 1 104 ? 4.120 -8.195 -3.734 1.00 95.62 104 ILE A O 1
ATOM 812 N N . SER A 1 105 ? 1.957 -8.811 -3.710 1.00 95.94 105 SER A N 1
ATOM 813 C CA . SER A 1 105 ? 1.908 -9.213 -5.119 1.00 95.94 105 SER A CA 1
ATOM 814 C C . SER A 1 105 ? 2.168 -8.030 -6.057 1.00 95.94 105 SER A C 1
ATOM 816 O O . SER A 1 105 ? 2.926 -8.162 -7.019 1.00 95.94 105 SER A O 1
ATOM 818 N N . GLY A 1 106 ? 1.592 -6.860 -5.769 1.00 95.75 106 GLY A N 1
ATOM 819 C CA . GLY A 1 106 ? 1.788 -5.639 -6.550 1.00 95.75 106 GLY A CA 1
ATOM 820 C C . GLY A 1 106 ? 3.209 -5.092 -6.436 1.00 95.75 106 GLY A C 1
ATOM 821 O O . GLY A 1 106 ? 3.808 -4.745 -7.457 1.00 95.75 106 GLY A O 1
ATOM 822 N N . VAL A 1 107 ? 3.797 -5.116 -5.234 1.00 97.06 107 VAL A N 1
ATOM 823 C CA . VAL A 1 107 ? 5.203 -4.741 -5.037 1.00 97.06 107 VAL A CA 1
ATOM 824 C C . VAL A 1 107 ? 6.120 -5.662 -5.840 1.00 97.06 107 VAL A C 1
ATOM 826 O O . VAL A 1 107 ? 6.941 -5.185 -6.625 1.00 97.06 107 VAL A O 1
ATOM 829 N N . GLY A 1 108 ? 5.951 -6.980 -5.700 1.00 96.38 108 GLY A N 1
ATOM 830 C CA . GLY A 1 108 ? 6.757 -7.970 -6.417 1.00 96.38 108 GLY A CA 1
ATOM 831 C C . GLY A 1 108 ? 6.640 -7.834 -7.936 1.00 96.38 108 GLY A C 1
ATOM 832 O O . GLY A 1 108 ? 7.655 -7.802 -8.634 1.00 96.38 108 GLY A O 1
ATOM 833 N N . THR A 1 109 ? 5.416 -7.674 -8.444 1.00 94.94 109 THR A N 1
ATOM 834 C CA . THR A 1 109 ? 5.156 -7.490 -9.881 1.00 94.94 109 THR A CA 1
ATOM 835 C C . THR A 1 109 ? 5.810 -6.213 -10.405 1.00 94.94 109 THR A C 1
ATOM 837 O O . THR A 1 109 ? 6.438 -6.229 -11.459 1.00 94.94 109 THR A O 1
A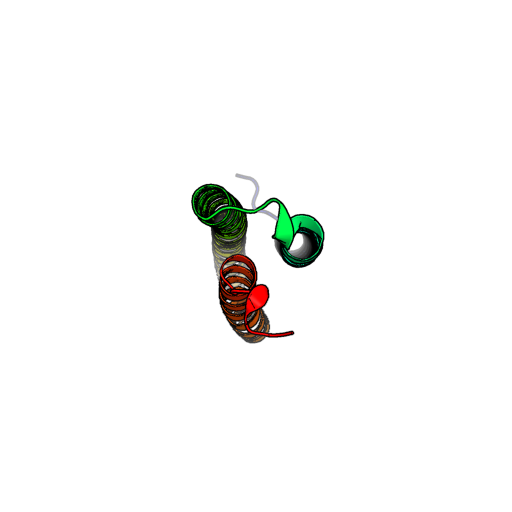TOM 840 N N . THR A 1 110 ? 5.739 -5.112 -9.661 1.00 95.94 110 THR A N 1
ATOM 841 C CA . THR A 1 110 ? 6.315 -3.829 -10.095 1.00 95.94 110 THR A CA 1
ATOM 842 C C . THR A 1 110 ? 7.832 -3.878 -10.152 1.00 95.94 110 THR A C 1
ATOM 844 O O . THR A 1 110 ? 8.423 -3.450 -11.141 1.00 95.94 110 THR A O 1
ATOM 847 N N . ILE A 1 111 ? 8.473 -4.462 -9.138 1.00 96.19 111 ILE A N 1
ATOM 848 C CA . ILE A 1 111 ? 9.929 -4.656 -9.129 1.00 96.19 111 ILE A CA 1
ATOM 849 C C . ILE A 1 111 ? 10.351 -5.553 -10.293 1.00 96.19 111 ILE A C 1
ATOM 851 O O . ILE A 1 111 ? 11.314 -5.238 -10.993 1.00 96.19 111 ILE A O 1
ATOM 855 N N . TYR A 1 112 ? 9.610 -6.634 -10.548 1.00 94.19 112 TYR A N 1
ATOM 856 C CA . TYR A 1 112 ? 9.845 -7.483 -11.711 1.00 94.19 112 TYR A CA 1
ATOM 857 C C . TYR A 1 112 ? 9.783 -6.676 -13.017 1.00 94.19 112 TYR A C 1
ATOM 859 O O . TYR A 1 112 ? 10.719 -6.740 -13.812 1.00 94.19 112 TYR A O 1
ATOM 867 N N . PHE A 1 113 ? 8.754 -5.846 -13.206 1.00 92.75 113 PHE A N 1
ATOM 868 C CA . PHE A 1 113 ? 8.609 -4.993 -14.392 1.00 92.75 113 PHE A CA 1
ATOM 869 C C . PHE A 1 113 ? 9.736 -3.961 -14.541 1.00 92.75 113 PHE A C 1
ATOM 871 O O . PHE A 1 113 ? 10.229 -3.758 -15.652 1.00 92.75 113 PHE A O 1
ATOM 878 N N . ILE A 1 114 ? 10.181 -3.339 -13.443 1.00 93.06 114 ILE A N 1
ATOM 879 C CA . ILE A 1 114 ? 11.328 -2.412 -13.435 1.00 93.06 114 ILE A CA 1
ATOM 880 C C . ILE A 1 114 ? 12.592 -3.110 -13.946 1.00 93.06 114 ILE A C 1
ATOM 882 O O . ILE A 1 114 ? 13.366 -2.541 -14.723 1.00 93.06 114 ILE A O 1
ATOM 886 N N . HIS A 1 115 ? 12.809 -4.350 -13.516 1.00 93.44 115 HIS A N 1
ATOM 887 C CA . HIS A 1 115 ? 14.030 -5.083 -13.813 1.00 93.44 115 HIS A CA 1
ATOM 888 C C . HIS A 1 115 ? 13.966 -5.940 -15.076 1.00 93.44 115 HIS A C 1
ATOM 890 O O . HIS A 1 115 ? 15.027 -6.349 -15.545 1.00 93.44 115 HIS A O 1
ATOM 896 N N . MET A 1 116 ? 12.789 -6.132 -15.672 1.00 89.62 116 MET A N 1
ATOM 897 C CA . MET A 1 116 ? 12.616 -6.928 -16.882 1.00 89.62 116 MET A CA 1
ATOM 898 C C . MET A 1 116 ? 13.512 -6.424 -18.028 1.00 89.62 116 MET A C 1
ATOM 900 O O . MET A 1 116 ? 13.640 -5.219 -18.278 1.00 89.62 116 MET A O 1
ATOM 904 N N . ASP A 1 117 ? 14.163 -7.361 -18.717 1.00 79.25 117 ASP A N 1
ATOM 905 C CA . ASP A 1 117 ? 14.970 -7.080 -19.905 1.00 79.25 117 ASP A CA 1
ATOM 906 C C . ASP A 1 117 ? 14.081 -7.145 -21.147 1.00 79.25 117 ASP A C 1
ATOM 908 O O . ASP A 1 117 ? 13.880 -8.199 -21.748 1.00 79.25 117 ASP A O 1
ATOM 912 N N . TRP A 1 118 ? 13.551 -5.985 -21.527 1.00 72.75 118 TRP A N 1
ATOM 913 C CA . TRP A 1 118 ? 12.590 -5.839 -22.619 1.00 72.75 118 TRP A CA 1
ATOM 914 C C . TRP A 1 118 ? 13.139 -6.223 -24.004 1.00 72.75 118 TRP A C 1
ATOM 916 O O . TRP A 1 118 ? 12.349 -6.523 -24.896 1.00 72.75 118 TRP A O 1
ATOM 926 N N . GLU A 1 119 ? 14.463 -6.231 -24.185 1.00 63.69 119 GLU A N 1
ATOM 927 C CA . GLU A 1 119 ? 15.134 -6.559 -25.455 1.00 63.69 119 GLU A CA 1
ATOM 928 C C . GLU A 1 119 ? 15.095 -8.052 -25.810 1.00 63.69 119 GLU A C 1
ATOM 930 O O . GLU A 1 119 ? 15.228 -8.396 -26.977 1.00 63.69 119 GLU A O 1
ATOM 935 N N . LYS A 1 120 ? 14.892 -8.950 -24.836 1.00 57.88 120 LYS A N 1
ATOM 936 C CA . LYS A 1 120 ? 14.842 -10.410 -25.071 1.00 57.88 120 LYS A CA 1
ATOM 937 C C . LYS A 1 120 ? 13.432 -10.947 -25.338 1.00 57.88 120 LYS A C 1
ATOM 939 O O . LYS A 1 120 ? 13.260 -12.147 -25.522 1.00 57.88 120 LYS A O 1
ATOM 944 N 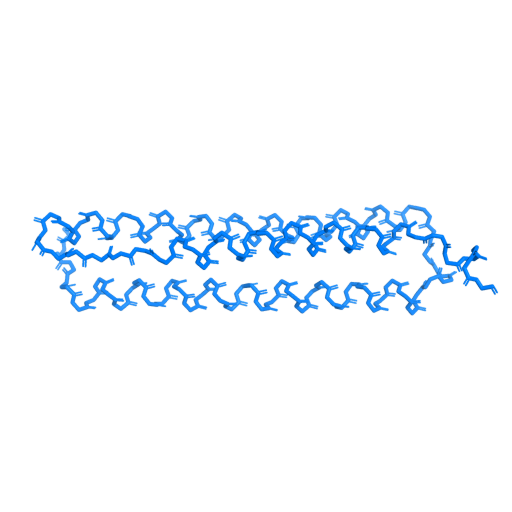N . THR A 1 121 ? 12.432 -10.072 -25.297 1.00 54.06 121 THR A N 1
ATOM 945 C CA . THR A 1 121 ? 10.998 -10.406 -25.380 1.00 54.06 121 THR A CA 1
ATOM 946 C C . THR A 1 121 ? 10.324 -9.920 -26.667 1.00 54.06 121 THR A C 1
ATOM 948 O O . THR A 1 121 ? 9.107 -10.043 -26.782 1.00 54.06 121 THR A O 1
ATOM 951 N N . ALA A 1 122 ? 11.090 -9.368 -27.613 1.00 50.16 122 ALA A N 1
ATOM 952 C CA . ALA A 1 122 ? 10.640 -8.990 -28.956 1.00 50.16 122 ALA A CA 1
ATOM 953 C C . ALA A 1 122 ? 11.277 -9.919 -29.996 1.00 50.16 122 ALA A C 1
ATOM 955 O O . ALA A 1 122 ? 10.578 -10.244 -30.979 1.00 50.16 122 ALA A O 1
#

Secondary structure (DSSP, 8-state):
-----HHHHHHHHHHHHHHHHHHHHHHHHHHHHHHHHHHHTTTT--HHHHHHHHHHHHHHHHHHHHHHHHHHHHHHHHHHHHHHTT------HHHHHHHHHHHHHHHHHHHHHHH--GGG--